Protein AF-A0A7V1EQJ0-F1 (afdb_monomer_lite)

Radius of gyration: 34.15 Å; chains: 1; bounding box: 70×41×94 Å

Structure (mmCIF, N/CA/C/O backbone):
data_AF-A0A7V1EQJ0-F1
#
_entry.id   AF-A0A7V1EQJ0-F1
#
loop_
_atom_site.group_PDB
_atom_site.id
_atom_site.type_symbol
_atom_site.label_atom_id
_atom_site.label_alt_id
_atom_site.label_comp_id
_atom_site.label_asym_id
_atom_site.label_entity_id
_atom_site.label_seq_id
_atom_site.pdbx_PDB_ins_code
_atom_site.Cartn_x
_atom_site.Cartn_y
_atom_site.Cartn_z
_atom_site.occupancy
_atom_site.B_iso_or_equiv
_atom_site.auth_seq_id
_atom_site.auth_comp_id
_atom_site.auth_asym_id
_atom_site.auth_atom_id
_atom_site.pdbx_PDB_model_num
ATOM 1 N N . MET A 1 1 ? 55.435 27.843 -77.876 1.00 48.28 1 MET A N 1
ATOM 2 C CA . MET A 1 1 ? 55.864 26.485 -77.473 1.00 48.28 1 MET A CA 1
ATOM 3 C C . MET A 1 1 ? 55.690 26.368 -75.962 1.00 48.28 1 MET A C 1
ATOM 5 O O . MET A 1 1 ? 56.329 27.116 -75.238 1.00 48.28 1 MET A O 1
ATOM 9 N N . ARG A 1 2 ? 54.713 25.577 -75.497 1.00 47.62 2 ARG A N 1
ATOM 10 C CA . ARG A 1 2 ? 54.245 25.533 -74.097 1.00 47.62 2 ARG A CA 1
ATOM 11 C C . ARG A 1 2 ? 54.846 24.293 -73.418 1.00 47.62 2 ARG A C 1
ATOM 13 O O . ARG A 1 2 ? 54.498 23.178 -73.788 1.00 47.62 2 ARG A O 1
ATOM 20 N N . ASN A 1 3 ? 55.756 24.489 -72.466 1.00 50.62 3 ASN A N 1
ATOM 21 C CA . ASN A 1 3 ? 56.405 23.402 -71.728 1.00 50.62 3 ASN A CA 1
ATOM 22 C C . ASN A 1 3 ? 55.429 22.809 -70.700 1.00 50.62 3 ASN A C 1
ATOM 24 O O . ASN A 1 3 ? 55.207 23.397 -69.644 1.00 50.62 3 ASN A O 1
ATOM 28 N N . TYR A 1 4 ? 54.842 21.652 -71.007 1.00 54.66 4 TYR A N 1
ATOM 29 C CA . TYR A 1 4 ? 54.039 20.881 -70.058 1.00 54.66 4 TYR A CA 1
ATOM 30 C C . TYR A 1 4 ? 54.958 19.927 -69.283 1.00 54.66 4 TYR A C 1
ATOM 32 O O . TYR A 1 4 ? 55.374 18.888 -69.792 1.00 54.66 4 TYR A O 1
ATOM 40 N N . ARG A 1 5 ? 55.325 20.315 -68.057 1.00 65.25 5 ARG A N 1
ATOM 41 C CA . ARG A 1 5 ? 56.108 19.489 -67.128 1.00 65.25 5 ARG A CA 1
ATOM 42 C C . ARG A 1 5 ? 55.143 18.573 -66.375 1.00 65.25 5 ARG A C 1
ATOM 44 O O . ARG A 1 5 ? 54.344 19.056 -65.578 1.00 65.25 5 ARG A O 1
ATOM 51 N N . ALA A 1 6 ? 55.192 17.271 -66.649 1.00 64.44 6 ALA A N 1
ATOM 52 C CA . ALA A 1 6 ? 54.389 16.292 -65.922 1.00 64.44 6 ALA A CA 1
ATOM 53 C C . ALA A 1 6 ? 54.753 16.309 -64.419 1.00 64.44 6 ALA A C 1
ATOM 55 O O . ALA A 1 6 ? 55.940 16.404 -64.092 1.00 64.44 6 ALA A O 1
ATOM 56 N N . PRO A 1 7 ? 53.773 16.229 -63.502 1.00 60.75 7 PRO A N 1
ATOM 57 C CA . PRO A 1 7 ? 54.049 16.230 -62.072 1.00 60.75 7 PRO A CA 1
ATOM 58 C C . PRO A 1 7 ? 54.740 14.928 -61.635 1.00 60.75 7 PRO A C 1
ATOM 60 O O . PRO A 1 7 ? 54.293 13.824 -61.954 1.00 60.75 7 PRO A O 1
ATOM 63 N N . ASP A 1 8 ? 55.831 15.095 -60.886 1.00 69.88 8 ASP A N 1
ATOM 64 C CA . ASP A 1 8 ? 56.634 14.054 -60.240 1.00 69.88 8 ASP A CA 1
ATOM 65 C C . ASP A 1 8 ? 55.766 13.101 -59.388 1.00 69.88 8 ASP A C 1
ATOM 67 O O . ASP A 1 8 ? 54.945 13.510 -58.562 1.00 69.88 8 ASP A O 1
ATOM 71 N N . ARG A 1 9 ? 55.947 11.794 -59.609 1.00 62.66 9 ARG A N 1
ATOM 72 C CA . ARG A 1 9 ? 55.188 10.695 -58.991 1.00 62.66 9 ARG A CA 1
ATOM 73 C C . ARG A 1 9 ? 55.532 10.492 -57.505 1.00 62.66 9 ARG A C 1
ATOM 75 O O . ARG A 1 9 ? 54.792 9.783 -56.828 1.00 62.66 9 ARG A O 1
ATOM 82 N N . SER A 1 10 ? 56.590 11.124 -56.993 1.00 56.97 10 SER A N 1
ATOM 83 C CA . SER A 1 10 ? 57.108 10.940 -55.631 1.00 56.97 10 SER A CA 1
ATOM 84 C C . SER A 1 10 ? 56.354 11.709 -54.533 1.00 56.97 10 SER A C 1
ATOM 86 O O . SER A 1 10 ? 56.516 11.399 -53.355 1.00 56.97 10 SER A O 1
ATOM 88 N N . GLN A 1 11 ? 55.508 12.686 -54.874 1.00 56.91 11 GLN A N 1
ATOM 89 C CA . GLN A 1 11 ? 54.786 13.527 -53.897 1.00 56.91 11 GLN A CA 1
ATOM 90 C C . GLN A 1 11 ? 53.381 13.006 -53.527 1.00 56.91 11 GLN A C 1
ATOM 92 O O . GLN A 1 11 ? 52.670 13.616 -52.732 1.00 56.91 11 GLN A O 1
ATOM 97 N N . LYS A 1 12 ? 52.955 11.851 -54.060 1.00 50.59 12 LYS A N 1
ATOM 98 C CA . LYS A 1 12 ? 51.596 11.307 -53.833 1.00 50.59 12 LYS A CA 1
ATOM 99 C C . LYS A 1 12 ? 51.424 10.590 -52.485 1.00 50.59 12 LYS A C 1
ATOM 101 O O . LYS A 1 12 ? 50.300 10.327 -52.058 1.00 50.59 12 LYS A O 1
ATOM 106 N N . HIS A 1 13 ? 52.523 10.294 -51.793 1.00 52.19 13 HIS A N 1
ATOM 107 C CA . HIS A 1 13 ? 52.498 9.548 -50.530 1.00 52.19 13 HIS A CA 1
ATOM 108 C C . HIS A 1 13 ? 52.509 10.432 -49.279 1.00 52.19 13 HIS A C 1
ATOM 110 O O . HIS A 1 13 ? 52.154 9.951 -48.206 1.00 52.19 13 HIS A O 1
ATOM 116 N N . ILE A 1 14 ? 52.858 11.716 -49.410 1.00 55.00 14 ILE A N 1
ATOM 117 C CA . ILE A 1 14 ? 52.930 12.646 -48.272 1.00 55.00 14 ILE A CA 1
ATOM 118 C C . ILE A 1 14 ? 51.533 13.196 -47.937 1.00 55.00 14 ILE A C 1
ATOM 120 O O . ILE A 1 14 ? 51.177 13.319 -46.771 1.00 55.00 14 ILE A O 1
ATOM 124 N N . ILE A 1 15 ? 50.686 13.414 -48.949 1.00 51.19 15 ILE A N 1
ATOM 125 C CA . ILE A 1 15 ? 49.331 13.971 -48.773 1.00 51.19 15 ILE A CA 1
ATOM 126 C C . ILE A 1 15 ? 48.320 12.894 -48.320 1.00 51.19 15 ILE A C 1
ATOM 128 O O . ILE A 1 15 ? 47.319 13.195 -47.681 1.00 51.19 15 ILE A O 1
ATOM 132 N N . THR A 1 16 ? 48.615 11.611 -48.561 1.00 42.06 16 THR A N 1
ATOM 133 C CA . THR A 1 16 ? 47.726 10.482 -48.213 1.00 42.06 16 THR A CA 1
ATOM 134 C C . THR A 1 16 ? 47.846 10.044 -46.737 1.00 42.06 16 THR A C 1
ATOM 136 O O . THR A 1 16 ? 47.125 9.157 -46.294 1.00 42.06 16 THR A O 1
ATOM 139 N N . ARG A 1 17 ? 48.731 10.659 -45.934 1.00 50.03 17 ARG A N 1
ATOM 140 C CA . ARG A 1 17 ? 49.023 10.237 -44.545 1.00 50.03 17 ARG A CA 1
ATOM 141 C C . ARG A 1 17 ? 48.555 11.186 -43.430 1.00 50.03 17 ARG A C 1
ATOM 143 O O . ARG A 1 17 ? 48.897 10.945 -42.280 1.00 50.03 17 ARG A O 1
ATOM 150 N N . LEU A 1 18 ? 47.740 12.206 -43.722 1.00 43.81 18 LEU A N 1
ATOM 151 C CA . LEU A 1 18 ? 47.187 13.111 -42.692 1.00 43.81 18 LEU A CA 1
ATOM 152 C C . LEU A 1 18 ? 45.749 12.759 -42.247 1.00 43.81 18 LEU A C 1
ATOM 154 O O . LEU A 1 18 ? 45.147 13.482 -41.463 1.00 43.81 18 LEU A O 1
ATOM 158 N N . LEU A 1 19 ? 45.189 11.633 -42.703 1.00 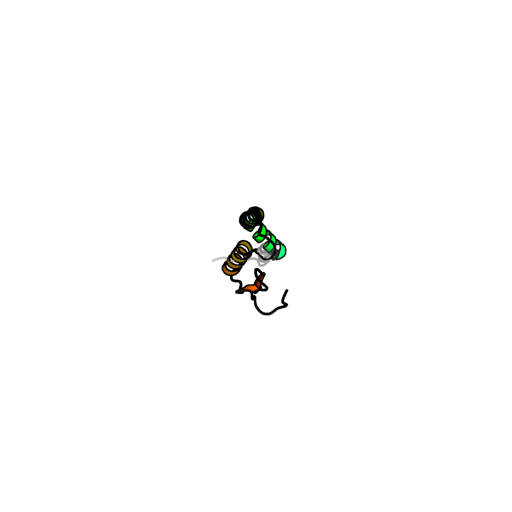50.53 19 LEU A N 1
ATOM 159 C CA . LEU A 1 19 ? 43.819 11.207 -42.380 1.00 50.53 19 LEU A CA 1
ATOM 160 C C . LEU A 1 19 ? 43.761 10.025 -41.392 1.00 50.53 19 LEU A C 1
ATOM 162 O O . LEU A 1 19 ? 42.994 9.090 -41.595 1.00 50.53 19 LEU A O 1
ATOM 166 N N . MET A 1 20 ? 44.578 10.015 -40.337 1.00 55.44 20 MET A N 1
ATOM 167 C CA . MET A 1 20 ? 44.437 9.033 -39.251 1.00 55.44 20 MET A CA 1
ATOM 168 C C . MET A 1 20 ? 44.939 9.607 -37.928 1.00 55.44 20 MET A C 1
ATOM 170 O O . MET A 1 20 ? 46.139 9.586 -37.690 1.00 55.44 20 MET A O 1
ATOM 174 N N . LEU A 1 21 ? 44.022 10.097 -37.084 1.00 62.03 21 LEU A N 1
ATOM 175 C CA . LEU A 1 21 ? 44.008 9.909 -35.620 1.00 62.03 21 LEU A CA 1
ATOM 176 C C . LEU A 1 21 ? 42.911 10.775 -34.981 1.00 62.03 21 LEU A C 1
ATOM 178 O O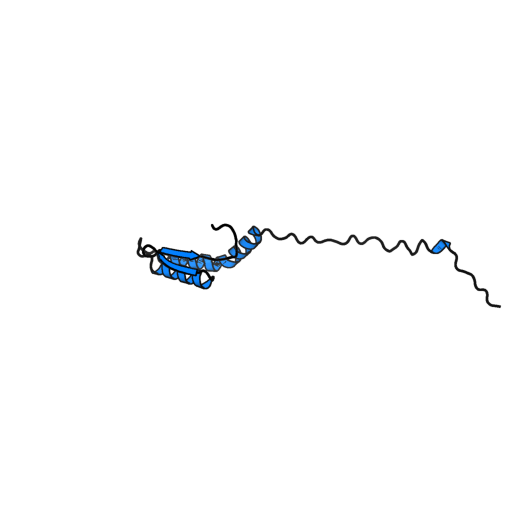 . LEU A 1 21 ? 43.156 11.810 -34.374 1.00 62.03 21 LEU A O 1
ATOM 182 N N . LEU A 1 22 ? 41.675 10.302 -35.097 1.00 57.78 22 LEU A N 1
ATOM 183 C CA . LEU A 1 22 ? 40.635 10.556 -34.106 1.00 57.78 22 LEU A CA 1
ATOM 184 C C . LEU A 1 22 ? 40.190 9.166 -33.648 1.00 57.78 22 LEU A C 1
ATOM 186 O O . LEU A 1 22 ? 39.474 8.503 -34.402 1.00 57.78 22 LEU A O 1
ATOM 190 N N . PRO A 1 23 ? 40.629 8.655 -32.481 1.00 66.25 23 PRO A N 1
ATOM 191 C CA . PRO A 1 23 ? 39.933 7.530 -31.900 1.00 66.25 23 PRO A CA 1
ATOM 192 C C . PRO A 1 23 ? 38.574 8.073 -31.468 1.00 66.25 23 PRO A C 1
ATOM 194 O O . PRO A 1 23 ? 38.442 8.848 -30.523 1.00 66.25 23 PRO A O 1
ATOM 197 N N . PHE A 1 24 ? 37.586 7.719 -32.280 1.00 62.88 24 PHE A N 1
ATOM 198 C CA . PHE A 1 24 ? 36.164 7.747 -32.008 1.00 62.88 24 PHE A CA 1
ATOM 199 C C . PHE A 1 24 ? 35.924 7.387 -30.535 1.00 62.88 24 PHE A C 1
ATOM 201 O O . PHE A 1 24 ? 36.108 6.241 -30.125 1.00 62.88 24 PHE A O 1
ATOM 208 N N . CYS A 1 25 ? 35.591 8.392 -29.724 1.00 56.53 25 CYS A N 1
ATOM 209 C CA . CYS A 1 25 ? 35.207 8.194 -28.337 1.00 56.53 25 CYS A CA 1
ATOM 210 C C . CYS A 1 25 ? 33.844 7.498 -28.350 1.00 56.53 25 CYS A C 1
ATOM 212 O O . CYS A 1 25 ? 32.807 8.143 -28.508 1.00 56.53 25 CYS A O 1
ATOM 214 N N . VAL A 1 26 ? 33.841 6.168 -28.251 1.00 61.69 26 VAL A N 1
ATOM 215 C CA . VAL A 1 26 ? 32.623 5.419 -27.949 1.00 61.69 26 VAL A CA 1
ATOM 216 C C . VAL A 1 26 ? 32.325 5.684 -26.481 1.00 61.69 26 VAL A C 1
ATOM 218 O O . VAL A 1 26 ? 32.823 4.991 -25.599 1.00 61.69 26 VAL A O 1
ATOM 221 N N . ALA A 1 27 ? 31.536 6.721 -26.206 1.00 61.19 27 ALA A N 1
ATOM 222 C CA . ALA A 1 27 ? 30.867 6.839 -24.923 1.00 61.19 27 ALA A CA 1
ATOM 223 C C . ALA A 1 27 ? 29.848 5.695 -24.847 1.00 61.19 27 ALA A C 1
ATOM 225 O O . ALA A 1 27 ? 28.735 5.794 -25.361 1.00 61.19 27 ALA A O 1
ATOM 226 N N . THR A 1 28 ? 30.246 4.569 -24.259 1.00 60.62 28 THR A N 1
ATOM 227 C CA . THR A 1 28 ? 29.295 3.547 -23.831 1.00 60.62 28 THR A CA 1
ATOM 228 C C . THR A 1 28 ? 28.426 4.183 -22.753 1.00 60.62 28 THR A C 1
ATOM 230 O O . THR A 1 28 ? 28.882 4.370 -21.625 1.00 60.62 28 THR A O 1
ATOM 233 N N . ALA A 1 29 ? 27.193 4.561 -23.094 1.00 59.62 29 ALA A N 1
ATOM 234 C CA . ALA A 1 29 ? 26.192 4.872 -22.088 1.00 59.62 29 ALA A CA 1
ATOM 235 C C . ALA A 1 29 ? 26.008 3.604 -21.248 1.00 59.62 29 ALA A C 1
ATOM 23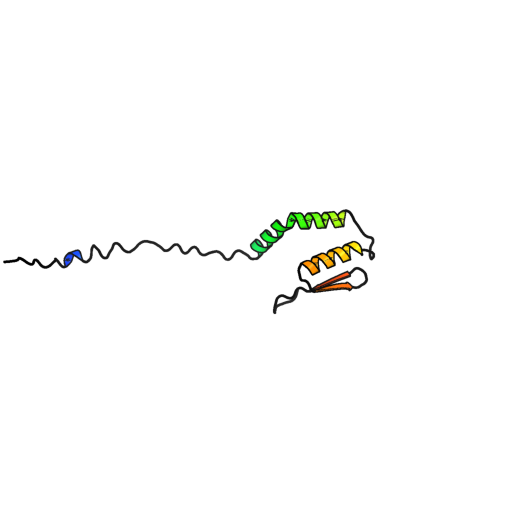7 O O . ALA A 1 29 ? 25.504 2.595 -21.743 1.00 59.62 29 ALA A O 1
ATOM 238 N N . ALA A 1 30 ? 26.490 3.623 -20.005 1.00 61.06 30 ALA A N 1
ATOM 239 C CA . ALA A 1 30 ? 26.167 2.577 -19.055 1.00 61.06 30 ALA A CA 1
ATOM 240 C C . ALA A 1 30 ? 24.642 2.581 -18.909 1.00 61.06 30 ALA A C 1
ATOM 242 O O . ALA A 1 30 ? 24.064 3.594 -18.510 1.00 61.06 30 ALA A O 1
ATOM 243 N N . ALA A 1 31 ? 23.986 1.485 -19.292 1.00 60.59 31 ALA A N 1
ATOM 244 C CA . ALA A 1 31 ? 22.604 1.258 -18.905 1.00 60.59 31 ALA A CA 1
ATOM 245 C C . ALA A 1 31 ? 22.583 1.320 -17.373 1.00 60.59 31 ALA A C 1
ATOM 247 O O . ALA A 1 31 ? 23.186 0.469 -16.722 1.00 60.59 31 ALA A O 1
ATOM 248 N N . GLY A 1 32 ? 22.018 2.395 -16.816 1.00 65.12 32 GLY A N 1
ATOM 249 C CA . GLY A 1 32 ? 21.990 2.603 -15.372 1.00 65.12 32 GLY A CA 1
ATOM 250 C C . GLY A 1 32 ? 21.353 1.398 -14.692 1.00 65.12 32 GLY A C 1
ATOM 251 O O . GLY A 1 32 ? 20.370 0.856 -15.204 1.00 65.12 32 GLY A O 1
ATOM 252 N N . ASP A 1 33 ? 21.931 0.966 -13.571 1.00 88.88 33 ASP A N 1
ATOM 253 C CA . ASP A 1 33 ? 21.371 -0.112 -12.761 1.00 88.88 33 ASP A CA 1
ATOM 254 C C . ASP A 1 33 ? 19.894 0.207 -12.476 1.00 88.88 33 ASP A C 1
ATOM 256 O O . ASP A 1 33 ? 19.557 1.305 -12.021 1.00 88.88 33 ASP A O 1
ATOM 260 N N . ILE A 1 34 ? 18.997 -0.741 -12.763 1.00 91.69 34 ILE A N 1
ATOM 261 C CA . ILE A 1 34 ? 17.561 -0.602 -12.489 1.00 91.69 34 ILE A CA 1
ATOM 262 C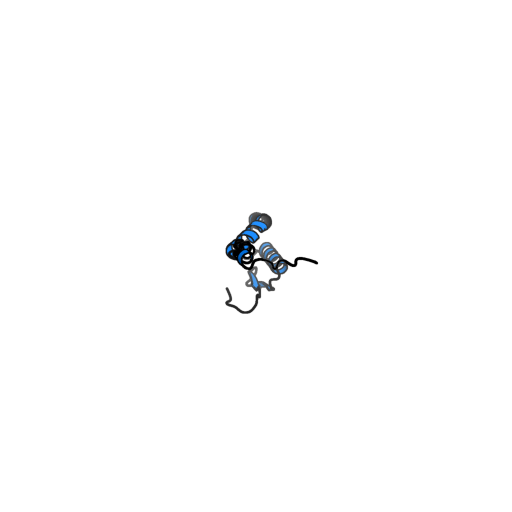 C . ILE A 1 34 ? 17.348 -0.244 -11.016 1.00 91.69 34 ILE A C 1
ATOM 264 O O . ILE A 1 34 ? 16.479 0.567 -10.702 1.00 91.69 34 ILE A O 1
ATOM 268 N N . ASN A 1 35 ? 18.177 -0.778 -10.115 1.00 94.38 35 ASN A N 1
ATOM 269 C CA . ASN A 1 35 ? 18.124 -0.438 -8.700 1.00 94.38 35 ASN A CA 1
ATOM 270 C C . ASN A 1 35 ? 18.420 1.041 -8.454 1.00 94.38 35 ASN A C 1
ATOM 272 O O . ASN A 1 35 ? 17.783 1.648 -7.599 1.00 94.38 35 ASN A O 1
ATOM 276 N N . ASP A 1 36 ? 19.346 1.644 -9.196 1.00 94.56 36 ASP A N 1
ATOM 277 C CA . ASP A 1 36 ? 19.658 3.067 -9.057 1.00 94.56 36 ASP A CA 1
ATOM 278 C C . ASP A 1 36 ? 18.545 3.941 -9.639 1.00 94.56 36 ASP A C 1
ATOM 280 O O . ASP A 1 36 ? 18.174 4.949 -9.035 1.00 94.56 36 ASP A O 1
ATOM 284 N N . ALA A 1 37 ? 17.928 3.521 -10.747 1.00 93.38 37 ALA A N 1
ATOM 285 C CA . ALA A 1 37 ? 16.731 4.177 -11.267 1.00 93.38 37 ALA A CA 1
ATOM 286 C C . ALA A 1 37 ? 15.574 4.136 -10.250 1.00 93.38 37 ALA A C 1
ATOM 288 O O . ALA A 1 37 ? 14.969 5.170 -9.963 1.00 93.38 37 ALA A O 1
ATOM 289 N N . VAL A 1 38 ? 15.311 2.973 -9.644 1.00 93.88 38 VAL A N 1
ATOM 290 C CA . VAL A 1 38 ? 14.282 2.810 -8.605 1.00 93.88 38 VAL A CA 1
ATOM 291 C C . VAL A 1 38 ? 14.610 3.649 -7.369 1.00 93.88 38 VAL A C 1
ATOM 293 O O . VAL A 1 38 ? 13.736 4.366 -6.888 1.00 93.88 38 VAL A O 1
ATOM 296 N N . LYS A 1 39 ? 15.858 3.638 -6.880 1.00 94.19 39 LYS A N 1
ATOM 297 C CA . LYS A 1 39 ? 16.287 4.480 -5.746 1.00 94.19 39 LYS A CA 1
ATOM 298 C C . LYS A 1 39 ? 16.031 5.959 -6.013 1.00 94.19 39 LYS A C 1
ATOM 300 O O . LYS A 1 39 ? 15.532 6.648 -5.129 1.00 94.19 39 LYS A O 1
ATOM 305 N N . ASN A 1 40 ? 16.329 6.439 -7.220 1.00 94.12 40 ASN A N 1
ATOM 306 C CA . ASN A 1 40 ? 16.107 7.836 -7.587 1.00 94.12 40 ASN A CA 1
ATOM 307 C C . ASN A 1 40 ? 14.614 8.193 -7.626 1.00 94.12 40 ASN A C 1
ATOM 309 O O . ASN A 1 40 ? 14.232 9.255 -7.136 1.00 94.12 40 ASN A O 1
ATOM 313 N N . ILE A 1 41 ? 13.765 7.298 -8.143 1.00 94.19 41 ILE A N 1
ATOM 314 C CA . ILE A 1 41 ? 12.304 7.475 -8.118 1.00 94.19 41 ILE A CA 1
ATOM 315 C C . ILE A 1 41 ? 11.806 7.540 -6.669 1.00 94.19 41 ILE A C 1
ATOM 317 O O . ILE A 1 41 ? 11.111 8.484 -6.299 1.00 94.19 41 ILE A O 1
ATOM 321 N N . VAL A 1 42 ? 12.216 6.587 -5.827 1.00 93.38 42 VAL A N 1
ATOM 322 C CA . VAL A 1 42 ? 11.815 6.533 -4.413 1.00 93.38 42 VAL A CA 1
ATOM 323 C C . VAL A 1 42 ? 12.288 7.775 -3.652 1.00 93.38 42 VAL A C 1
ATOM 325 O O . VAL A 1 42 ? 11.521 8.343 -2.876 1.00 93.38 42 VAL A O 1
ATOM 328 N N . ALA A 1 43 ? 13.517 8.239 -3.898 1.00 93.81 43 ALA A N 1
ATOM 329 C CA . ALA A 1 43 ? 14.043 9.463 -3.298 1.00 93.81 43 ALA A CA 1
ATOM 330 C C . ALA A 1 43 ? 13.208 10.697 -3.683 1.00 93.81 43 ALA A C 1
ATOM 332 O O . ALA A 1 43 ? 12.955 11.554 -2.836 1.00 93.81 43 ALA A O 1
ATOM 333 N N . GLY A 1 44 ? 12.724 10.763 -4.929 1.00 95.25 44 GLY A N 1
ATOM 334 C CA . GLY A 1 44 ? 11.817 11.816 -5.394 1.00 95.25 44 GLY A CA 1
ATOM 335 C C . GLY A 1 44 ? 10.438 11.792 -4.723 1.00 95.25 44 GLY A C 1
ATOM 336 O O . GLY A 1 44 ? 9.844 12.847 -4.511 1.00 95.25 44 GLY A O 1
ATOM 337 N N . SER A 1 45 ? 9.948 10.615 -4.327 1.00 94.81 45 SER A N 1
ATOM 338 C CA . SER A 1 45 ? 8.652 10.436 -3.651 1.00 94.81 45 SER A CA 1
ATOM 339 C C . SER A 1 45 ? 8.700 10.625 -2.129 1.00 94.81 45 SER A C 1
ATOM 341 O O . SER A 1 45 ? 7.662 10.548 -1.467 1.00 94.81 45 SER A O 1
ATOM 343 N N . ALA A 1 46 ? 9.874 10.890 -1.544 1.00 95.00 46 ALA A N 1
ATOM 344 C CA . ALA A 1 46 ? 10.046 10.970 -0.092 1.00 95.00 46 ALA A CA 1
ATOM 345 C C . ALA A 1 46 ? 9.073 11.941 0.617 1.00 95.00 46 ALA A C 1
ATOM 347 O O . ALA A 1 46 ? 8.524 11.550 1.650 1.00 95.00 46 ALA A O 1
ATOM 348 N N . PRO A 1 47 ? 8.784 13.158 0.106 1.00 95.50 47 PRO A N 1
ATOM 349 C CA . PRO A 1 47 ? 7.843 14.063 0.770 1.00 95.50 47 PRO A CA 1
ATOM 350 C C . PRO A 1 47 ? 6.424 13.487 0.899 1.00 95.50 47 PRO A C 1
ATOM 352 O O . PRO A 1 47 ? 5.809 13.609 1.958 1.00 95.50 47 PRO A O 1
ATOM 355 N N . GLU A 1 48 ? 5.920 12.824 -0.147 1.00 94.94 48 GLU A N 1
ATOM 356 C CA . GLU A 1 48 ? 4.587 12.203 -0.163 1.00 94.94 48 GLU A CA 1
ATOM 357 C C . GLU A 1 48 ? 4.519 10.993 0.780 1.00 94.94 48 GLU A C 1
ATOM 359 O O . GLU A 1 48 ? 3.567 10.846 1.551 1.00 94.94 48 GLU A O 1
ATOM 364 N N . LEU A 1 49 ? 5.563 10.160 0.785 1.00 95.00 49 LEU A N 1
ATOM 365 C CA . LEU A 1 49 ? 5.657 9.010 1.685 1.00 95.00 49 LEU A CA 1
ATOM 366 C C . LEU A 1 49 ? 5.737 9.444 3.155 1.00 95.00 49 LEU A C 1
ATOM 368 O O . LEU A 1 49 ? 5.070 8.857 4.005 1.00 95.00 49 LEU A O 1
ATOM 372 N N . ILE A 1 50 ? 6.488 10.508 3.464 1.00 96.94 50 ILE A N 1
ATOM 373 C CA . ILE A 1 50 ? 6.554 11.082 4.818 1.00 96.94 50 ILE A CA 1
ATOM 374 C C . ILE A 1 50 ? 5.194 11.652 5.238 1.00 96.94 50 ILE A C 1
ATOM 376 O O . ILE A 1 50 ? 4.803 11.497 6.395 1.00 96.94 50 ILE A O 1
ATOM 380 N N . ALA A 1 51 ? 4.466 12.306 4.330 1.00 96.75 51 ALA A N 1
ATOM 381 C CA . ALA A 1 51 ? 3.121 12.802 4.615 1.00 96.75 51 ALA A CA 1
ATOM 382 C C . ALA A 1 51 ? 2.151 11.649 4.922 1.00 96.75 51 ALA A C 1
ATOM 384 O O . ALA A 1 51 ? 1.465 11.691 5.941 1.00 96.75 51 ALA A O 1
ATOM 385 N N . THR A 1 52 ? 2.177 10.589 4.110 1.00 96.31 52 THR A N 1
ATOM 386 C CA . THR A 1 52 ? 1.373 9.372 4.320 1.00 96.31 52 THR A CA 1
ATOM 387 C C . THR A 1 52 ? 1.712 8.703 5.656 1.00 96.31 52 THR A C 1
ATOM 389 O O . THR A 1 52 ? 0.824 8.374 6.439 1.00 96.31 52 THR A O 1
ATOM 392 N N . PHE A 1 53 ? 3.004 8.571 5.973 1.00 97.50 53 PHE A N 1
ATOM 393 C CA . PHE A 1 53 ? 3.469 8.054 7.261 1.00 97.50 53 PHE A CA 1
ATOM 394 C C . PHE A 1 53 ? 2.907 8.864 8.435 1.00 97.50 53 PHE A C 1
ATOM 396 O O . PHE A 1 53 ? 2.385 8.280 9.384 1.00 97.50 53 PHE A O 1
ATOM 403 N N . LYS A 1 54 ? 2.995 10.201 8.369 1.00 98.25 54 LYS A N 1
ATOM 404 C CA . LYS A 1 54 ? 2.483 11.093 9.418 1.00 98.25 54 LYS A CA 1
ATOM 405 C C . LYS A 1 54 ? 0.970 10.977 9.560 1.00 98.25 54 LYS A C 1
ATOM 407 O O . LYS A 1 54 ? 0.506 10.906 10.690 1.00 98.25 54 LYS A O 1
ATOM 412 N N . GLN A 1 55 ? 0.232 10.902 8.452 1.00 97.69 55 GLN A N 1
ATOM 413 C CA . GLN A 1 55 ? -1.218 10.707 8.469 1.00 97.69 55 GLN A CA 1
ATOM 414 C C . GLN A 1 55 ? -1.592 9.445 9.253 1.00 97.69 55 GLN A C 1
ATOM 416 O O . GLN A 1 55 ? -2.397 9.532 10.176 1.00 97.69 55 GLN A O 1
ATOM 421 N N . PHE A 1 56 ? -0.986 8.296 8.943 1.00 98.00 56 PHE A N 1
ATOM 422 C CA . PHE A 1 56 ? -1.293 7.058 9.665 1.00 98.00 56 PHE A CA 1
ATOM 423 C C . PHE A 1 56 ? -0.806 7.084 11.120 1.00 98.00 56 PHE A C 1
ATOM 425 O O . PHE A 1 56 ? -1.506 6.615 12.008 1.00 98.00 56 PHE A O 1
ATOM 432 N N . HIS A 1 57 ? 0.349 7.693 11.402 1.00 98.06 57 HIS A N 1
ATOM 433 C CA . HIS A 1 57 ? 0.843 7.824 12.781 1.00 98.06 57 HIS A CA 1
ATOM 434 C C . HIS A 1 57 ? -0.014 8.742 13.654 1.00 98.06 57 HIS A C 1
ATOM 436 O O . HIS A 1 57 ? -0.072 8.553 14.866 1.00 98.06 57 HIS A O 1
ATOM 442 N N . GLN A 1 58 ? -0.641 9.758 13.064 1.00 97.94 58 GLN A N 1
ATOM 443 C CA . GLN A 1 58 ? -1.504 10.696 13.780 1.00 97.94 58 GLN A CA 1
ATOM 444 C C . GLN A 1 58 ? -2.918 10.151 14.000 1.00 97.94 58 GLN A C 1
ATOM 446 O O . GLN A 1 58 ? -3.588 10.613 14.919 1.00 97.94 58 GLN A O 1
ATOM 451 N N . ASN A 1 59 ? -3.346 9.169 13.201 1.00 97.06 59 ASN A N 1
ATOM 452 C CA . ASN A 1 59 ? -4.692 8.597 13.241 1.00 97.06 59 ASN A CA 1
ATOM 453 C C . ASN A 1 59 ? -4.632 7.069 13.433 1.00 97.06 59 ASN A C 1
ATOM 455 O O . ASN A 1 59 ? -4.978 6.326 12.515 1.00 97.06 59 ASN A O 1
ATOM 459 N N . PRO A 1 60 ? -4.150 6.571 14.589 1.00 98.06 60 PRO A N 1
ATOM 460 C CA . PRO A 1 60 ? -4.153 5.140 14.855 1.00 98.06 60 PRO A CA 1
ATOM 461 C C . PRO A 1 60 ? -5.589 4.634 15.031 1.00 98.06 60 PRO A C 1
ATOM 463 O O . PRO A 1 60 ? -6.364 5.185 15.814 1.00 98.06 60 PRO A O 1
ATOM 466 N N . GLU A 1 61 ? -5.919 3.547 14.343 1.00 98.44 61 GLU A N 1
ATOM 467 C CA . GLU A 1 61 ? -7.198 2.852 14.479 1.00 98.44 61 GLU A CA 1
ATOM 468 C C . GLU A 1 61 ? -7.052 1.587 15.340 1.00 98.44 61 GLU A C 1
ATOM 470 O O . GLU A 1 61 ? -5.953 1.060 15.542 1.00 98.44 61 GLU A O 1
ATOM 475 N N . LEU A 1 62 ? -8.169 1.110 15.895 1.00 98.00 62 LEU A N 1
ATOM 476 C CA . LEU A 1 62 ? -8.197 -0.128 16.672 1.00 98.00 62 LEU A CA 1
ATOM 477 C C . LEU A 1 62 ? -8.077 -1.349 15.757 1.00 98.00 62 LEU A C 1
ATOM 479 O O . LEU A 1 62 ? -8.517 -1.327 14.609 1.00 98.00 62 LEU A O 1
ATOM 483 N N . GLY A 1 63 ? -7.560 -2.444 16.319 1.00 97.00 63 GLY A N 1
ATOM 484 C CA . GLY A 1 63 ? -7.481 -3.723 15.619 1.00 97.00 63 GLY A CA 1
ATOM 485 C C . GLY A 1 63 ? -8.842 -4.161 15.071 1.00 97.00 63 GLY A C 1
ATOM 486 O O . GLY A 1 63 ? -9.828 -4.177 15.813 1.00 97.00 63 GLY A O 1
ATOM 487 N N . PHE A 1 64 ? -8.874 -4.544 13.792 1.00 96.38 64 PHE A N 1
ATOM 488 C CA . PHE A 1 64 ? -10.071 -4.926 13.026 1.00 96.38 64 PHE A CA 1
ATOM 489 C C . PHE A 1 64 ? -11.078 -3.790 12.770 1.00 96.38 64 PHE A C 1
ATOM 491 O O . PHE A 1 64 ? -12.210 -4.053 12.356 1.00 96.38 64 PHE A O 1
ATOM 498 N N . GLN A 1 65 ? -10.695 -2.540 13.030 1.00 98.00 65 GLN A N 1
ATOM 499 C CA . GLN A 1 65 ? -11.513 -1.343 12.809 1.00 98.00 65 GLN A CA 1
ATOM 500 C C . GLN A 1 65 ? -10.745 -0.259 12.041 1.00 98.00 65 GLN A C 1
ATOM 502 O O . GLN A 1 65 ? -11.047 0.920 12.168 1.00 98.00 65 GLN A O 1
ATOM 507 N N . GLU A 1 66 ? -9.755 -0.655 11.242 1.00 98.31 66 GLU A N 1
ATOM 508 C CA . GLU A 1 66 ? -8.902 0.214 10.427 1.00 98.31 66 GLU A CA 1
ATOM 509 C C . GLU A 1 66 ? -9.601 0.698 9.138 1.00 98.31 66 GLU A C 1
ATOM 511 O O . GLU A 1 66 ? -9.108 0.501 8.023 1.00 98.31 66 GLU A O 1
ATOM 516 N N . PHE A 1 67 ? -10.805 1.261 9.264 1.00 98.06 67 PHE A N 1
ATOM 517 C CA . PHE A 1 67 ? -11.655 1.642 8.135 1.00 98.06 67 PHE A CA 1
ATOM 518 C C . PHE A 1 67 ? -11.063 2.797 7.321 1.00 98.06 67 PHE A C 1
ATOM 520 O O . PHE A 1 67 ? -11.059 2.743 6.087 1.00 98.06 67 PHE A O 1
ATOM 527 N N . GLU A 1 68 ? -10.551 3.830 7.988 1.00 98.00 68 GLU A N 1
ATOM 528 C CA . GLU A 1 68 ? -9.981 5.006 7.326 1.00 98.00 68 GLU A CA 1
ATOM 529 C C . GLU A 1 68 ? -8.626 4.682 6.688 1.00 98.00 68 GLU A C 1
ATOM 531 O O . GLU A 1 68 ? -8.342 5.089 5.553 1.00 98.00 68 GLU A O 1
ATOM 536 N N . THR A 1 69 ? -7.807 3.887 7.376 1.00 98.25 69 THR A N 1
ATOM 537 C CA . THR A 1 69 ? -6.524 3.389 6.876 1.00 98.25 69 THR A CA 1
ATOM 538 C C . THR A 1 69 ? -6.734 2.525 5.636 1.00 98.25 69 THR A C 1
ATOM 540 O O . THR A 1 69 ? -6.103 2.768 4.603 1.00 98.25 69 THR A O 1
ATOM 543 N N . ALA A 1 70 ? -7.661 1.562 5.688 1.00 98.44 70 ALA A N 1
ATOM 544 C CA . ALA A 1 70 ? -7.987 0.706 4.551 1.00 98.44 70 ALA A CA 1
ATOM 545 C C . ALA A 1 70 ? -8.492 1.514 3.346 1.00 98.44 70 ALA A C 1
ATOM 547 O O . ALA A 1 70 ? -8.038 1.294 2.220 1.00 98.44 70 ALA A O 1
ATOM 548 N N . ALA A 1 71 ? -9.385 2.484 3.575 1.00 98.31 71 ALA A N 1
ATOM 549 C CA . ALA A 1 71 ? -9.901 3.356 2.522 1.00 98.31 71 ALA A CA 1
ATOM 550 C C . ALA A 1 71 ? -8.792 4.202 1.874 1.00 98.31 71 ALA A C 1
ATOM 552 O O . ALA A 1 71 ? -8.725 4.301 0.647 1.00 98.31 71 ALA A O 1
ATOM 553 N N . THR A 1 72 ? -7.885 4.760 2.682 1.00 98.06 72 THR A N 1
ATOM 554 C CA . THR A 1 72 ? -6.746 5.554 2.192 1.00 98.06 72 THR A CA 1
ATOM 555 C C . THR A 1 72 ? -5.805 4.707 1.331 1.00 98.06 72 THR A C 1
ATOM 557 O O . THR A 1 72 ? -5.434 5.117 0.229 1.00 98.06 72 THR A O 1
ATOM 560 N N . ILE A 1 73 ? -5.448 3.501 1.790 1.00 98.12 73 ILE A N 1
ATOM 561 C CA . ILE A 1 73 ? -4.581 2.577 1.042 1.00 98.12 73 ILE A CA 1
ATOM 562 C C . ILE A 1 73 ? -5.228 2.185 -0.290 1.00 98.12 73 ILE A C 1
ATOM 564 O O . ILE A 1 73 ? -4.564 2.226 -1.328 1.00 98.12 73 ILE A O 1
ATOM 568 N N . ALA A 1 74 ? -6.518 1.838 -0.279 1.00 98.56 74 ALA A N 1
ATOM 569 C CA . ALA A 1 74 ? -7.248 1.479 -1.490 1.00 98.56 74 ALA A CA 1
ATOM 570 C C . ALA A 1 74 ? -7.234 2.624 -2.515 1.00 98.56 74 ALA A C 1
ATOM 572 O O . ALA A 1 74 ? -6.842 2.408 -3.661 1.00 98.56 74 ALA A O 1
ATOM 573 N N . ALA A 1 75 ? -7.548 3.850 -2.084 1.00 98.19 75 ALA A N 1
ATOM 574 C CA . ALA A 1 75 ? -7.547 5.026 -2.950 1.00 98.19 75 ALA A CA 1
ATOM 575 C C . ALA A 1 75 ? -6.159 5.319 -3.552 1.00 98.19 75 ALA A C 1
ATOM 577 O O . ALA A 1 75 ? -6.047 5.649 -4.736 1.00 98.19 75 ALA A O 1
ATOM 578 N N . HIS A 1 76 ? -5.086 5.174 -2.766 1.00 97.25 76 HIS A N 1
ATOM 579 C CA . HIS A 1 76 ? -3.717 5.346 -3.264 1.00 97.25 76 HIS A CA 1
ATOM 580 C C . HIS A 1 76 ? -3.366 4.302 -4.334 1.00 97.25 76 HIS A C 1
ATOM 582 O O . HIS A 1 76 ? -2.835 4.654 -5.387 1.00 97.25 76 HIS A O 1
ATOM 588 N N . LEU A 1 77 ? -3.692 3.028 -4.101 1.00 98.19 77 LEU A N 1
ATOM 589 C CA . LEU A 1 77 ? -3.414 1.940 -5.044 1.00 98.19 77 LEU A CA 1
ATOM 590 C C . LEU A 1 77 ? -4.223 2.078 -6.342 1.00 98.19 77 LEU A C 1
ATOM 592 O O . LEU A 1 77 ? -3.673 1.897 -7.430 1.00 98.19 77 LEU A O 1
ATOM 596 N N . GLU A 1 78 ? -5.500 2.455 -6.250 1.00 98.31 78 GLU A N 1
ATOM 597 C CA . GLU A 1 78 ? -6.344 2.728 -7.420 1.00 98.31 78 GLU A CA 1
ATOM 598 C C . GLU A 1 78 ? -5.774 3.868 -8.269 1.00 98.31 78 GLU A C 1
ATOM 600 O O . GLU A 1 78 ? -5.655 3.733 -9.489 1.00 98.31 78 GLU A O 1
ATOM 605 N N . LYS A 1 79 ? -5.334 4.964 -7.635 1.00 97.44 79 LYS A N 1
ATOM 6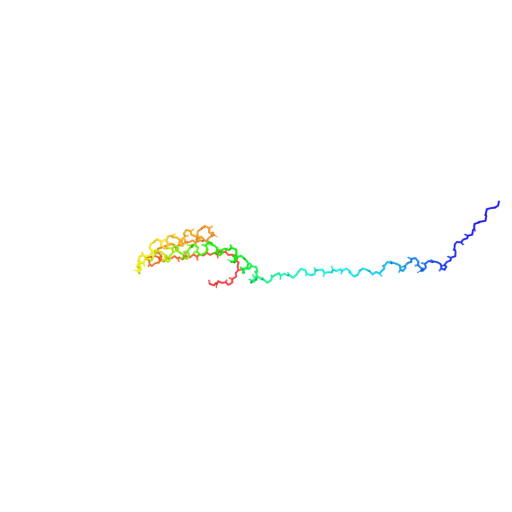06 C CA . LYS A 1 79 ? -4.698 6.098 -8.324 1.00 97.44 79 LYS A CA 1
ATOM 607 C C . LYS A 1 79 ? -3.412 5.696 -9.057 1.00 97.44 79 LYS A C 1
ATOM 609 O O . LYS A 1 79 ? -3.097 6.270 -10.097 1.00 97.44 79 LYS A O 1
ATOM 614 N N . LEU A 1 80 ? -2.685 4.710 -8.535 1.00 96.00 80 LEU A N 1
ATOM 615 C CA . LEU A 1 80 ? -1.483 4.147 -9.158 1.00 96.00 80 LEU A CA 1
ATOM 616 C C . LEU A 1 80 ? -1.791 3.119 -10.266 1.00 96.00 80 LEU A C 1
ATOM 618 O O . LEU A 1 80 ? -0.866 2.596 -10.884 1.00 96.00 80 LEU A O 1
ATOM 622 N N . GLY A 1 81 ? -3.068 2.830 -10.540 1.00 97.38 81 GLY A N 1
ATOM 623 C CA . GLY A 1 81 ? -3.498 1.928 -11.612 1.00 97.38 81 GLY A CA 1
ATOM 624 C C . GLY A 1 81 ? -3.555 0.450 -11.219 1.00 97.38 81 GLY A C 1
ATOM 625 O O . GLY A 1 81 ? -3.609 -0.418 -12.093 1.00 97.38 81 GLY A O 1
ATOM 626 N N . TYR A 1 82 ? -3.543 0.137 -9.922 1.00 98.50 82 TYR A N 1
ATOM 627 C CA . TYR A 1 82 ? -3.730 -1.231 -9.449 1.00 98.50 82 TYR A CA 1
ATOM 628 C C . TYR A 1 82 ? -5.199 -1.641 -9.566 1.00 98.50 82 TYR A C 1
ATOM 630 O O . TYR A 1 82 ? -6.111 -0.839 -9.368 1.00 98.50 82 TYR A O 1
ATOM 638 N N . LYS A 1 83 ? -5.447 -2.933 -9.807 1.00 98.44 83 LYS A N 1
ATOM 639 C CA . LYS A 1 83 ? -6.776 -3.512 -9.595 1.00 98.44 83 LYS A CA 1
ATOM 640 C C . LYS A 1 83 ? -6.931 -3.831 -8.111 1.00 98.44 83 LYS A C 1
ATOM 642 O O . LYS A 1 83 ? -6.288 -4.763 -7.630 1.00 98.44 83 LYS A O 1
ATOM 647 N N . VAL A 1 84 ? -7.777 -3.083 -7.412 1.00 98.69 84 VAL A N 1
ATOM 648 C CA . VAL A 1 84 ? -7.955 -3.186 -5.956 1.00 98.69 84 VAL A CA 1
ATOM 649 C C . VAL A 1 84 ? -9.216 -3.983 -5.604 1.00 98.69 84 VAL A C 1
ATOM 651 O O . VAL A 1 84 ? -10.215 -3.960 -6.318 1.00 98.69 84 VAL A O 1
ATOM 654 N N . THR A 1 85 ? -9.150 -4.753 -4.522 1.00 98.69 85 THR A N 1
ATOM 655 C CA . THR A 1 85 ? -10.272 -5.434 -3.866 1.00 98.69 85 THR A CA 1
ATOM 656 C C . THR A 1 85 ? -10.224 -5.093 -2.381 1.00 98.69 85 THR A C 1
ATOM 658 O O . THR A 1 85 ? -9.237 -5.385 -1.704 1.00 98.69 85 THR A O 1
ATOM 661 N N . THR A 1 86 ? -11.278 -4.455 -1.885 1.00 98.56 86 THR A N 1
ATOM 662 C CA . THR A 1 86 ? -11.436 -4.071 -0.477 1.00 98.56 86 THR A CA 1
ATOM 663 C C . THR A 1 86 ? -12.339 -5.066 0.253 1.00 98.56 86 THR A C 1
ATOM 6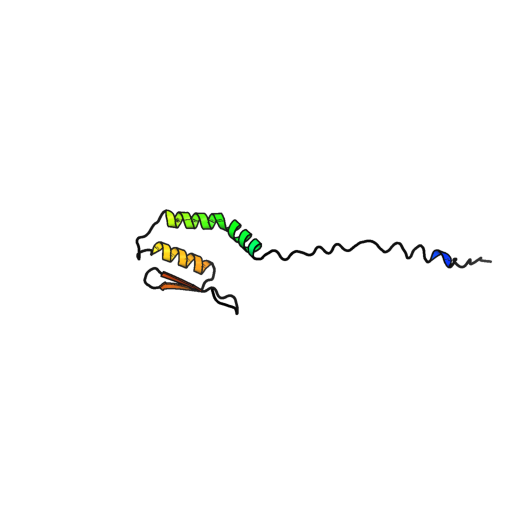65 O O . THR A 1 86 ? -12.974 -5.918 -0.373 1.00 98.56 86 THR A O 1
ATOM 668 N N . GLY A 1 87 ? -12.402 -4.982 1.583 1.00 97.88 87 GLY A N 1
ATOM 669 C CA . GLY A 1 87 ? -13.314 -5.814 2.372 1.00 97.88 87 GLY A CA 1
ATOM 670 C C . GLY A 1 87 ? -12.798 -7.230 2.653 1.00 97.88 87 GLY A C 1
ATOM 671 O O . GLY A 1 87 ? -13.562 -8.095 3.086 1.00 97.88 87 GLY A O 1
ATOM 672 N N . VAL A 1 88 ? -11.522 -7.513 2.379 1.00 98.25 88 VAL A N 1
ATOM 673 C CA . VAL A 1 88 ? -10.959 -8.860 2.522 1.00 98.25 88 VAL A CA 1
ATOM 674 C C . VAL A 1 88 ? -10.733 -9.147 4.002 1.00 98.25 88 VAL A C 1
ATOM 676 O O . VAL A 1 88 ? -9.835 -8.586 4.619 1.00 98.25 88 VAL A O 1
ATOM 679 N N . GLY A 1 89 ? -11.561 -10.012 4.589 1.00 97.00 89 GLY A N 1
ATOM 680 C CA . GLY A 1 89 ? -11.473 -10.320 6.020 1.00 97.00 89 GLY A CA 1
ATOM 681 C C . GLY A 1 89 ? -11.785 -9.123 6.928 1.00 97.00 89 GLY A C 1
ATOM 682 O O . GLY A 1 89 ? -11.225 -9.032 8.014 1.00 97.00 89 GLY A O 1
ATOM 683 N N . GLY A 1 90 ? -12.652 -8.204 6.487 1.00 97.69 90 GLY A N 1
ATOM 684 C CA . GLY A 1 90 ? -12.976 -6.970 7.209 1.00 97.69 90 GLY A CA 1
ATOM 685 C C . GLY A 1 90 ? -12.319 -5.765 6.545 1.00 97.69 90 GLY A C 1
ATOM 686 O O . GLY A 1 90 ? -12.740 -5.356 5.470 1.00 97.69 90 GLY A O 1
ATOM 687 N N . THR A 1 91 ? -11.282 -5.207 7.159 1.00 98.50 91 THR A N 1
ATOM 688 C CA . THR A 1 91 ? -10.562 -4.010 6.683 1.00 98.50 91 THR A CA 1
ATOM 689 C C . THR A 1 91 ? -9.406 -4.328 5.725 1.00 98.50 91 THR A C 1
ATOM 691 O O . THR A 1 91 ? -8.706 -3.425 5.276 1.00 98.50 91 THR A O 1
ATOM 694 N N . GLY A 1 92 ? -9.197 -5.596 5.352 1.00 98.31 92 GLY A N 1
ATOM 695 C CA . GLY A 1 92 ? -8.110 -5.977 4.452 1.00 98.31 92 GLY A CA 1
ATOM 696 C C . GLY A 1 92 ? -8.287 -5.462 3.019 1.00 98.31 92 GLY A C 1
ATOM 697 O O . GLY A 1 92 ? -9.386 -5.463 2.451 1.00 98.31 92 GLY A O 1
ATOM 698 N N . VAL A 1 93 ? -7.164 -5.064 2.418 1.00 98.62 93 VAL A N 1
ATOM 699 C CA . VAL A 1 93 ? -7.061 -4.587 1.033 1.00 98.62 93 VAL A CA 1
ATOM 700 C C . VAL A 1 93 ? -6.082 -5.478 0.274 1.00 98.62 93 VAL A C 1
ATOM 702 O O . VAL A 1 93 ? -4.934 -5.641 0.682 1.00 98.62 93 VAL A O 1
ATOM 705 N N . VAL A 1 94 ? -6.526 -6.044 -0.848 1.00 98.50 94 VAL A N 1
ATOM 706 C CA . VAL A 1 94 ? -5.690 -6.823 -1.772 1.00 98.50 94 VAL A CA 1
ATOM 707 C C . VAL A 1 94 ? -5.660 -6.103 -3.111 1.00 98.50 94 VAL A C 1
ATOM 709 O O . VAL A 1 94 ? -6.688 -5.628 -3.589 1.00 98.50 94 VAL A O 1
ATOM 712 N N . SER A 1 95 ? -4.493 -6.022 -3.745 1.00 98.19 95 SER A N 1
ATOM 713 C CA . SER A 1 95 ? -4.371 -5.390 -5.057 1.00 98.19 95 SER A CA 1
ATOM 714 C C . SER A 1 95 ? -3.449 -6.163 -5.990 1.00 98.19 95 SER A C 1
ATOM 716 O O . SER A 1 95 ? -2.568 -6.895 -5.546 1.00 98.19 95 SER A O 1
ATOM 718 N N . VAL A 1 96 ? -3.679 -6.018 -7.295 1.00 97.94 96 VAL A N 1
ATOM 719 C CA . VAL A 1 96 ? -2.883 -6.659 -8.346 1.00 97.94 96 VAL A CA 1
ATOM 720 C C . VAL A 1 96 ? -2.448 -5.614 -9.366 1.00 97.94 96 VAL A C 1
ATOM 722 O O . VAL A 1 96 ? -3.290 -4.939 -9.964 1.00 97.94 96 VAL A O 1
ATOM 725 N N . PHE A 1 97 ? -1.142 -5.545 -9.622 1.00 97.44 97 PHE A N 1
ATOM 726 C CA . PHE A 1 97 ? -0.562 -4.809 -10.743 1.00 97.44 97 PHE A CA 1
ATOM 727 C C . PHE A 1 97 ? -0.099 -5.790 -11.816 1.00 97.44 97 PHE A C 1
ATOM 729 O O . PHE A 1 97 ? 0.771 -6.625 -11.579 1.00 97.44 97 PHE A O 1
ATOM 736 N N . LYS A 1 98 ? -0.714 -5.729 -12.999 1.00 95.75 98 LYS A N 1
ATOM 737 C CA . LYS A 1 98 ? -0.369 -6.612 -14.118 1.00 95.75 98 LYS A CA 1
ATOM 738 C C . LYS A 1 98 ? 0.648 -5.927 -15.019 1.00 95.75 98 LYS A C 1
ATOM 740 O O . LYS A 1 98 ? 0.353 -4.868 -15.560 1.00 95.75 98 LYS A O 1
ATOM 745 N N . ASN A 1 99 ? 1.791 -6.573 -15.239 1.00 95.75 99 ASN A N 1
ATOM 746 C CA . ASN A 1 99 ? 2.857 -6.051 -16.092 1.00 95.75 99 ASN A CA 1
ATOM 747 C C . ASN A 1 99 ? 3.455 -7.140 -17.000 1.00 95.75 99 ASN A C 1
ATOM 749 O O . ASN A 1 99 ? 4.616 -7.516 -16.870 1.00 95.75 99 ASN A O 1
ATOM 753 N N . GLY A 1 100 ? 2.637 -7.667 -17.915 1.00 96.31 100 GLY A N 1
ATOM 754 C CA . GLY A 1 100 ? 3.068 -8.691 -18.871 1.00 96.31 100 GLY A CA 1
ATOM 755 C C . GLY A 1 100 ? 3.311 -10.081 -18.254 1.00 96.31 100 GLY A C 1
ATOM 756 O O . GLY A 1 100 ? 2.984 -10.316 -17.089 1.00 96.31 100 GLY A O 1
ATOM 757 N N . PRO A 1 101 ? 3.809 -11.040 -19.055 1.00 96.69 101 PRO A N 1
ATOM 758 C CA . PRO A 1 101 ? 4.146 -12.381 -18.588 1.00 96.69 101 PRO A CA 1
ATOM 759 C C . PRO A 1 101 ? 5.425 -12.378 -17.738 1.00 96.69 101 PRO A C 1
ATOM 761 O O . PRO A 1 101 ? 6.396 -11.702 -18.066 1.00 96.69 101 PRO A O 1
ATOM 764 N N . GLY A 1 102 ? 5.447 -13.186 -16.680 1.00 96.06 102 GLY A N 1
ATOM 765 C CA . GLY A 1 102 ? 6.604 -13.347 -15.804 1.00 96.06 102 GLY A CA 1
ATOM 766 C C . GLY A 1 102 ? 6.236 -14.042 -14.491 1.00 96.06 102 GLY A C 1
ATOM 767 O O . GLY A 1 102 ? 5.065 -14.372 -14.279 1.00 96.06 102 GLY A O 1
ATOM 768 N N . PRO A 1 103 ? 7.222 -14.289 -13.614 1.00 96.12 103 PRO A N 1
ATOM 769 C CA . PRO A 1 103 ? 6.964 -14.742 -12.252 1.00 96.12 103 PRO A CA 1
ATOM 770 C C . PRO A 1 103 ? 6.110 -13.728 -11.480 1.00 96.12 103 PRO A C 1
ATOM 772 O O . PRO A 1 103 ? 6.225 -12.521 -11.692 1.00 96.12 103 PRO A O 1
ATOM 775 N N . VAL A 1 104 ? 5.271 -14.227 -10.573 1.00 95.69 104 VAL A N 1
ATOM 776 C CA . VAL A 1 104 ? 4.480 -13.410 -9.642 1.00 95.69 104 VAL A CA 1
ATOM 777 C C . VAL A 1 104 ? 5.182 -13.418 -8.287 1.00 95.69 104 VAL A C 1
ATOM 779 O O . VAL A 1 104 ? 5.665 -14.470 -7.863 1.00 95.69 104 VAL A O 1
ATOM 782 N N . VAL A 1 105 ? 5.249 -12.249 -7.651 1.00 92.50 105 VAL A N 1
ATOM 783 C CA . VAL A 1 105 ? 5.754 -12.049 -6.284 1.00 92.50 105 VAL A CA 1
ATOM 784 C C . VAL A 1 105 ? 4.576 -11.810 -5.356 1.00 92.50 105 VAL A C 1
ATOM 786 O O . VAL A 1 105 ? 3.649 -11.086 -5.789 1.00 92.50 105 VAL A O 1
#

pLDDT: mean 84.61, std 18.72, range [42.06, 98.69]

Foldseek 3Di:
DDDDDDDDPVPPPVVVPPPDDDPDPPPPPPPPDVVVVVVVVVVVCVVVVVVLVVVCVVDPDDPLGCQVVLVVVQVVCVVVVWAWDACDVRSDIDTDDDDDDDDDD

Sequence (105 aa):
MRNYRAPDRSQKHIITRLLMLLPFCVATAAAGDINDAVKNIVAGSAPELIATFKQFHQNPELGFQEFETAATIAAHLEKLGYKVTTGVGGTGVVSVFKNGPGPVV

Secondary structure (DSSP, 8-state):
-----PPPGGGTTTGGGSS--------------HHHHHHHHHHHTHHHHHHHHHHHHHSPPPTT--HHHHHHHHHHHHHTT-EEEEEETTTEEEEE---SSS---